Protein AF-A0A956WLB1-F1 (afdb_monomer)

Structure (mmCIF, N/CA/C/O backbone):
data_AF-A0A956WLB1-F1
#
_entry.id   AF-A0A956WLB1-F1
#
loop_
_atom_site.group_PDB
_atom_site.id
_atom_site.type_symbol
_atom_site.label_atom_id
_atom_site.label_alt_id
_atom_site.label_comp_id
_atom_site.label_asym_id
_atom_site.label_entity_id
_atom_site.label_seq_id
_atom_site.pdbx_PDB_ins_code
_atom_site.Cartn_x
_atom_site.Cartn_y
_atom_site.Cartn_z
_atom_site.occupancy
_atom_site.B_iso_or_equiv
_atom_site.auth_seq_id
_atom_site.auth_comp_id
_atom_site.auth_asym_id
_atom_site.auth_atom_id
_atom_site.pdbx_PDB_model_num
ATOM 1 N N . MET A 1 1 ? -3.285 27.717 16.519 1.00 44.09 1 MET A N 1
ATOM 2 C CA . MET A 1 1 ? -3.076 26.358 17.061 1.00 44.09 1 MET A CA 1
ATOM 3 C C . MET A 1 1 ? -3.567 25.362 16.028 1.00 44.09 1 MET A C 1
ATOM 5 O O . MET A 1 1 ? -4.751 25.393 15.743 1.00 44.09 1 MET A O 1
ATOM 9 N N . SER A 1 2 ? -2.665 24.583 15.426 1.00 41.03 2 SER A N 1
ATOM 10 C CA . SER A 1 2 ? -2.923 23.236 14.889 1.00 41.03 2 SER A CA 1
ATOM 11 C C . SER A 1 2 ? -1.604 22.683 14.358 1.00 41.03 2 SER A C 1
ATOM 13 O O . SER A 1 2 ? -1.174 22.987 13.248 1.00 41.03 2 SER A O 1
ATOM 15 N N . SER A 1 3 ? -0.926 21.936 15.227 1.00 41.47 3 SER A N 1
ATOM 16 C CA . SER A 1 3 ? 0.287 21.187 14.919 1.00 41.47 3 SER A CA 1
ATOM 17 C C . SER A 1 3 ? -0.047 20.061 13.945 1.00 41.47 3 SER A C 1
ATOM 19 O O . SER A 1 3 ? -0.820 19.163 14.273 1.00 41.47 3 SER A O 1
ATOM 21 N N . PHE A 1 4 ? 0.560 20.081 12.761 1.00 46.78 4 PHE A N 1
ATOM 22 C CA . PHE A 1 4 ? 0.579 18.924 11.876 1.00 46.78 4 PHE A CA 1
ATOM 23 C C . PHE A 1 4 ? 1.694 17.994 12.351 1.00 46.78 4 PHE A C 1
ATOM 25 O O . PHE A 1 4 ? 2.872 18.344 12.298 1.00 46.78 4 PHE A O 1
ATOM 32 N N . ALA A 1 5 ? 1.313 16.829 12.881 1.00 45.25 5 ALA A N 1
ATOM 33 C CA . ALA A 1 5 ? 2.255 15.795 13.279 1.00 45.25 5 ALA A CA 1
ATOM 34 C C . ALA A 1 5 ? 3.137 15.424 12.080 1.00 45.25 5 ALA A C 1
ATOM 36 O O . ALA A 1 5 ? 2.639 15.032 11.022 1.00 45.25 5 ALA A O 1
ATOM 37 N N . ALA A 1 6 ? 4.444 15.596 12.273 1.00 42.06 6 ALA A N 1
ATOM 38 C CA . ALA A 1 6 ? 5.492 15.328 11.310 1.00 42.06 6 A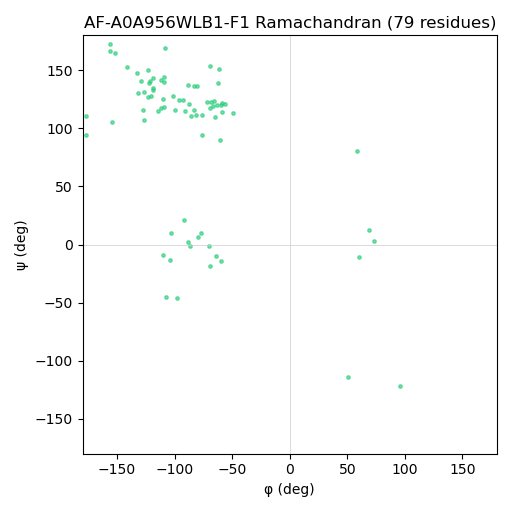LA A CA 1
ATOM 39 C C . ALA A 1 6 ? 5.317 13.933 10.698 1.00 42.06 6 ALA A C 1
ATOM 41 O O . ALA A 1 6 ? 5.450 12.908 11.371 1.00 42.06 6 ALA A O 1
ATOM 42 N N . GLY A 1 7 ? 5.006 13.908 9.401 1.00 41.25 7 GLY A N 1
ATOM 43 C CA . GLY A 1 7 ? 5.060 12.697 8.603 1.00 41.25 7 GLY A CA 1
ATOM 44 C C . GLY A 1 7 ? 6.480 12.157 8.659 1.00 41.25 7 GLY A C 1
ATOM 45 O O . GLY A 1 7 ? 7.411 12.799 8.179 1.00 41.25 7 GLY A O 1
ATOM 46 N N . MET A 1 8 ? 6.638 10.987 9.273 1.00 45.53 8 MET A N 1
ATOM 47 C CA . MET A 1 8 ? 7.856 10.194 9.220 1.00 45.53 8 MET A CA 1
ATOM 48 C C . MET A 1 8 ? 8.108 9.837 7.751 1.00 45.53 8 MET A C 1
ATOM 50 O O . MET A 1 8 ? 7.572 8.853 7.243 1.00 45.53 8 MET A O 1
ATOM 54 N N . GLN A 1 9 ? 8.850 10.685 7.045 1.00 52.59 9 GLN A N 1
ATOM 55 C CA . GLN A 1 9 ? 9.329 10.389 5.705 1.00 52.59 9 GLN A CA 1
ATOM 56 C C . GLN A 1 9 ? 10.380 9.284 5.865 1.00 52.59 9 GLN A C 1
ATOM 58 O O . GLN A 1 9 ? 11.369 9.509 6.571 1.00 52.59 9 GLN A O 1
ATOM 63 N N . PRO A 1 10 ? 10.186 8.077 5.301 1.00 50.50 10 PRO A N 1
ATOM 64 C CA . PRO A 1 10 ? 11.275 7.118 5.244 1.00 50.50 10 PRO A CA 1
ATOM 65 C C . PRO A 1 10 ? 12.411 7.776 4.458 1.00 50.50 10 PRO A C 1
ATOM 67 O O . PRO A 1 10 ? 12.204 8.227 3.333 1.00 50.50 10 PRO A O 1
ATOM 70 N N . ARG A 1 11 ? 13.592 7.894 5.076 1.00 49.12 11 ARG A N 1
ATOM 71 C CA . ARG A 1 11 ? 14.796 8.328 4.367 1.00 49.12 11 ARG A CA 1
ATOM 72 C C . ARG A 1 11 ? 15.043 7.317 3.241 1.00 49.12 11 ARG A C 1
ATOM 74 O O . ARG A 1 11 ? 15.189 6.136 3.562 1.00 49.12 11 ARG A O 1
ATOM 81 N N . PRO A 1 12 ? 15.055 7.734 1.964 1.00 51.38 12 PRO A N 1
ATOM 82 C CA . PRO A 1 12 ? 15.448 6.848 0.883 1.00 51.38 12 PRO A CA 1
ATOM 83 C C . PRO A 1 12 ? 16.919 6.503 1.103 1.00 51.38 12 PRO A C 1
ATOM 85 O O . PRO A 1 12 ? 17.792 7.365 1.026 1.00 51.38 12 PRO A O 1
ATOM 88 N N . VAL A 1 13 ? 17.175 5.253 1.474 1.00 56.78 13 VAL A N 1
ATOM 89 C CA . VAL A 1 13 ? 18.518 4.686 1.439 1.00 56.78 13 VAL A CA 1
ATOM 90 C C . VAL A 1 13 ? 18.777 4.403 -0.041 1.00 56.78 13 VAL A C 1
ATOM 92 O O . VAL A 1 13 ? 18.066 3.605 -0.643 1.00 56.78 13 VAL A O 1
ATOM 95 N N . ASP A 1 14 ? 19.702 5.173 -0.613 1.00 52.31 14 ASP A N 1
ATOM 96 C CA . ASP A 1 14 ? 20.244 5.069 -1.972 1.00 52.31 14 ASP A CA 1
ATOM 97 C C . ASP A 1 14 ? 19.245 5.163 -3.135 1.00 52.31 14 ASP A C 1
ATOM 99 O O . ASP A 1 14 ? 18.880 4.161 -3.736 1.00 52.31 14 ASP A O 1
ATOM 103 N N . GLY A 1 15 ? 18.863 6.400 -3.491 1.00 54.81 15 GLY A N 1
ATOM 104 C CA . GLY A 1 15 ? 18.618 6.869 -4.873 1.00 54.81 15 GLY A CA 1
ATOM 105 C C . GLY A 1 15 ? 17.535 6.207 -5.740 1.00 54.81 15 GLY A C 1
ATOM 106 O O . GLY A 1 15 ? 17.208 6.743 -6.796 1.00 54.81 15 GLY A O 1
ATOM 107 N N . ALA A 1 16 ? 16.962 5.081 -5.330 1.00 59.69 16 ALA A N 1
ATOM 108 C CA . AL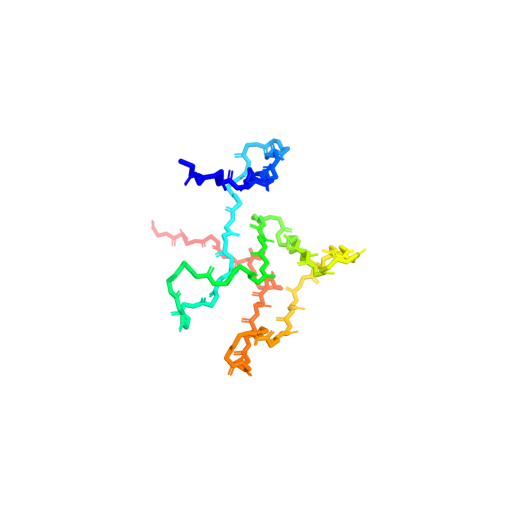A A 1 16 ? 15.964 4.354 -6.091 1.00 59.69 16 ALA A CA 1
ATOM 109 C C . ALA A 1 16 ? 14.573 4.964 -5.852 1.00 59.69 16 ALA A C 1
ATOM 111 O O . ALA A 1 16 ? 14.221 5.272 -4.706 1.00 59.69 16 ALA A O 1
ATOM 112 N N . PRO A 1 17 ? 13.756 5.139 -6.906 1.00 68.31 17 PRO A N 1
ATOM 113 C CA . PRO A 1 17 ? 12.411 5.669 -6.755 1.00 68.31 17 PRO A CA 1
ATOM 114 C C . PRO A 1 17 ? 11.570 4.714 -5.901 1.00 68.31 17 PRO A C 1
ATOM 116 O O . PRO A 1 17 ? 11.380 3.546 -6.240 1.00 68.31 17 PRO A O 1
ATOM 119 N N . VAL A 1 18 ? 11.069 5.223 -4.775 1.00 84.25 18 VAL A N 1
ATOM 120 C CA . VAL A 1 18 ? 10.122 4.511 -3.914 1.00 84.25 18 VAL A CA 1
ATOM 121 C C . VAL A 1 18 ? 8.711 4.869 -4.364 1.00 84.25 18 VAL A C 1
ATOM 123 O O . VAL A 1 18 ? 8.284 6.020 -4.247 1.00 84.25 18 VAL A O 1
ATOM 126 N N . VAL A 1 19 ? 7.975 3.881 -4.862 1.00 92.06 19 VAL A N 1
ATOM 127 C CA . VAL A 1 19 ? 6.593 4.048 -5.311 1.00 92.06 19 VAL A CA 1
ATOM 128 C C . VAL A 1 19 ? 5.641 3.835 -4.136 1.00 92.06 19 VAL A C 1
ATOM 130 O O . VAL A 1 19 ? 5.814 2.935 -3.309 1.00 92.06 19 VAL A O 1
ATOM 133 N N . ARG A 1 20 ? 4.621 4.692 -4.039 1.00 93.81 20 ARG A N 1
ATOM 134 C CA . ARG A 1 20 ? 3.589 4.626 -2.999 1.00 93.81 20 ARG A CA 1
ATOM 135 C C . ARG A 1 20 ? 2.412 3.804 -3.501 1.00 93.81 20 ARG A C 1
ATOM 137 O O . ARG A 1 20 ? 1.820 4.130 -4.527 1.00 93.81 20 ARG A O 1
ATOM 144 N N . TRP A 1 21 ? 2.048 2.771 -2.751 1.00 95.19 21 TRP A N 1
ATOM 145 C CA . TRP A 1 21 ? 0.842 1.995 -3.001 1.00 95.19 21 TRP A CA 1
ATOM 146 C C . TRP A 1 21 ? -0.270 2.455 -2.064 1.00 95.19 21 TRP A C 1
ATOM 148 O O . TRP A 1 21 ? -0.158 2.357 -0.838 1.00 95.19 21 TRP A O 1
ATOM 158 N N . GLU A 1 22 ? -1.334 3.006 -2.642 1.00 96.38 22 GLU A N 1
ATOM 159 C CA . GLU A 1 22 ? -2.332 3.779 -1.908 1.00 96.38 22 GLU A CA 1
ATOM 160 C C . GLU A 1 22 ? -3.764 3.373 -2.258 1.00 96.38 22 GLU A C 1
ATOM 162 O O . GLU A 1 22 ? -4.087 3.069 -3.405 1.00 96.38 22 GLU A O 1
ATOM 167 N N . CYS A 1 23 ? -4.653 3.473 -1.272 1.00 95.50 23 CYS A N 1
ATOM 168 C CA . CYS A 1 23 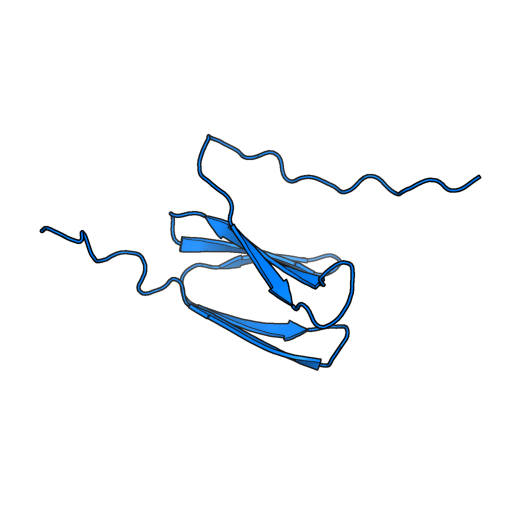? -6.093 3.476 -1.479 1.00 95.50 23 CYS A CA 1
ATOM 169 C C . CYS A 1 23 ? -6.608 4.922 -1.531 1.00 95.50 23 CYS A C 1
ATOM 171 O O . CYS A 1 23 ? -6.438 5.694 -0.584 1.00 95.50 23 CYS A O 1
ATOM 173 N N . ARG A 1 24 ? -7.294 5.284 -2.620 1.00 96.19 24 ARG A N 1
ATOM 174 C CA . ARG A 1 24 ? -7.846 6.633 -2.850 1.00 96.19 24 ARG A CA 1
ATOM 175 C C . ARG A 1 24 ? -9.289 6.803 -2.363 1.00 96.19 24 ARG A C 1
ATOM 177 O O . ARG A 1 24 ? -9.981 7.711 -2.800 1.00 96.19 24 ARG A O 1
ATOM 184 N N . CYS A 1 25 ? -9.756 5.958 -1.440 1.00 95.75 25 CYS A N 1
ATOM 185 C CA . CYS A 1 25 ? -11.125 6.034 -0.912 1.00 95.75 25 CYS A CA 1
ATOM 186 C C . CYS A 1 25 ? -11.423 7.327 -0.129 1.00 95.75 25 CYS A C 1
ATOM 188 O O . CYS A 1 25 ? -12.560 7.555 0.273 1.00 95.75 25 CYS A O 1
ATOM 190 N N . ARG A 1 26 ? -10.401 8.136 0.172 1.00 94.56 26 ARG A N 1
ATOM 191 C CA . ARG A 1 26 ? -10.516 9.403 0.894 1.00 94.56 26 ARG A CA 1
ATOM 192 C C . ARG A 1 26 ? -9.348 10.332 0.568 1.00 94.56 26 ARG A C 1
ATOM 194 O O . ARG A 1 26 ? -8.324 9.873 0.072 1.00 94.56 26 ARG A O 1
ATOM 201 N N . GLN A 1 27 ? -9.490 11.603 0.942 1.00 93.88 27 GLN A N 1
ATOM 202 C CA . GLN A 1 27 ? -8.423 12.600 0.897 1.00 93.88 27 GLN A CA 1
ATOM 203 C C . GLN A 1 27 ? -8.001 12.969 2.334 1.00 93.88 27 GLN A C 1
ATOM 205 O O . GLN A 1 27 ? -8.870 13.349 3.123 1.00 93.88 27 GLN A O 1
ATOM 210 N N . PRO A 1 28 ? -6.712 12.860 2.714 1.00 90.50 28 PRO A N 1
ATOM 211 C CA . PRO A 1 28 ? -5.594 12.296 1.946 1.00 90.50 28 PRO A CA 1
ATOM 212 C C . PRO A 1 28 ? -5.710 10.767 1.762 1.00 90.50 28 PRO A C 1
ATOM 214 O O . PRO A 1 28 ? -6.327 10.105 2.603 1.00 90.50 28 PRO A O 1
ATOM 217 N N . PRO A 1 29 ? -5.115 10.195 0.696 1.00 94.38 29 PRO A N 1
ATOM 218 C CA . PRO A 1 29 ? -5.182 8.762 0.420 1.00 94.38 29 PRO A CA 1
ATOM 219 C C . PRO A 1 29 ? -4.546 7.928 1.537 1.00 94.38 29 PRO A C 1
ATOM 221 O O . PRO A 1 29 ? -3.631 8.358 2.243 1.00 94.38 29 PRO A O 1
ATOM 224 N N . VAL A 1 30 ? -5.049 6.706 1.704 1.00 94.19 30 VAL A N 1
ATOM 225 C CA . VAL A 1 30 ? -4.547 5.763 2.705 1.00 94.19 30 VAL A CA 1
ATOM 226 C C . VAL A 1 30 ? -3.335 5.045 2.129 1.00 94.19 30 VAL A C 1
ATOM 228 O O . VAL A 1 30 ? -3.462 4.289 1.170 1.00 94.19 30 VAL A O 1
ATOM 231 N N . LEU A 1 31 ? -2.166 5.258 2.729 1.00 95.00 31 LEU A N 1
ATOM 232 C CA . LEU A 1 31 ? -0.953 4.529 2.372 1.00 95.00 31 LEU A CA 1
ATOM 233 C C . LEU A 1 31 ? -1.057 3.077 2.856 1.00 95.00 31 LEU A C 1
ATOM 235 O O . LEU A 1 31 ? -1.237 2.842 4.052 1.00 95.00 31 LEU A O 1
ATOM 239 N N . LEU A 1 32 ? -0.936 2.124 1.933 1.00 95.12 32 LEU A N 1
ATOM 240 C CA . LEU A 1 32 ? -0.971 0.689 2.225 1.00 95.12 32 LEU A CA 1
ATOM 241 C C . LEU A 1 32 ? 0.446 0.116 2.334 1.00 95.12 32 LEU A C 1
ATOM 243 O O . LEU A 1 32 ? 0.752 -0.601 3.285 1.00 95.12 32 LEU A O 1
ATOM 247 N N . ALA A 1 33 ? 1.314 0.463 1.383 1.00 95.00 33 ALA A N 1
ATOM 248 C CA . ALA A 1 33 ? 2.720 0.076 1.373 1.00 95.00 33 ALA A CA 1
ATOM 249 C C . ALA A 1 33 ? 3.553 1.058 0.544 1.00 95.00 33 ALA A C 1
ATOM 251 O O . ALA A 1 33 ? 3.026 1.909 -0.178 1.00 95.00 33 ALA A O 1
ATOM 252 N N . THR A 1 34 ? 4.864 0.892 0.599 1.00 94.56 34 THR A N 1
ATOM 253 C CA . THR A 1 34 ? 5.786 1.446 -0.393 1.00 94.56 34 THR A CA 1
ATOM 254 C C . THR A 1 34 ? 6.601 0.324 -1.002 1.00 94.56 34 THR A C 1
ATOM 256 O O . THR A 1 34 ? 6.870 -0.661 -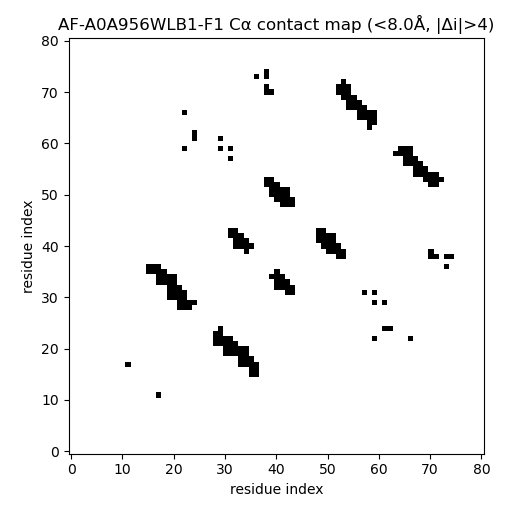0.320 1.00 94.56 34 THR A O 1
ATOM 259 N N . TYR A 1 35 ? 7.024 0.463 -2.249 1.00 93.25 35 TYR A N 1
ATOM 260 C CA . TYR A 1 35 ? 7.882 -0.529 -2.883 1.00 93.25 35 TYR A CA 1
ATOM 261 C C . TYR A 1 35 ? 8.939 0.121 -3.768 1.00 93.25 35 TYR A C 1
ATOM 263 O O . TYR A 1 35 ? 8.758 1.243 -4.240 1.00 93.25 35 TYR A O 1
ATOM 271 N N . GLY A 1 36 ? 10.064 -0.568 -3.932 1.00 86.81 36 GLY A N 1
ATOM 272 C CA . GLY A 1 36 ? 11.149 -0.157 -4.821 1.00 86.81 36 GLY A CA 1
ATOM 273 C C . GLY A 1 36 ? 11.239 -1.042 -6.061 1.00 86.81 36 GLY A C 1
ATOM 274 O O . GLY A 1 36 ? 10.650 -2.121 -6.114 1.00 86.81 36 GLY A O 1
ATOM 275 N N . ALA A 1 37 ? 12.050 -0.617 -7.032 1.00 82.88 37 ALA A N 1
ATOM 276 C CA . ALA A 1 37 ? 12.335 -1.375 -8.258 1.00 82.88 37 ALA A CA 1
ATOM 277 C C . ALA A 1 37 ? 12.981 -2.756 -8.008 1.00 82.88 37 ALA A C 1
ATOM 279 O O . ALA A 1 37 ? 13.015 -3.606 -8.8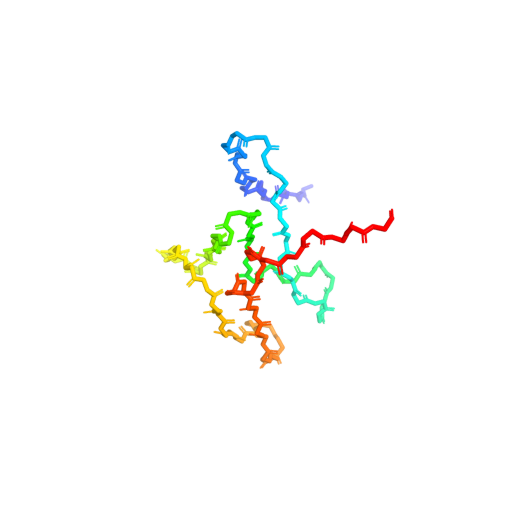85 1.00 82.88 37 ALA A O 1
ATOM 280 N N . ASN A 1 38 ? 13.479 -3.005 -6.795 1.00 82.81 38 ASN A N 1
ATOM 281 C CA . ASN A 1 38 ? 14.012 -4.299 -6.366 1.00 82.81 38 ASN A CA 1
ATOM 282 C C . ASN A 1 38 ? 12.922 -5.319 -5.969 1.00 82.81 38 ASN A C 1
ATOM 284 O O . ASN A 1 38 ? 13.248 -6.366 -5.405 1.00 82.81 38 ASN A O 1
ATOM 288 N N . GLY A 1 39 ? 11.640 -4.992 -6.169 1.00 85.81 39 GLY A N 1
ATOM 289 C CA . GLY A 1 39 ? 10.509 -5.840 -5.792 1.00 85.81 39 GLY A CA 1
ATOM 290 C C . GLY A 1 39 ? 10.309 -5.977 -4.278 1.00 85.81 39 GLY A C 1
ATOM 291 O O . GLY A 1 39 ? 9.575 -6.862 -3.832 1.00 85.81 39 GLY A O 1
ATOM 292 N N . LEU A 1 40 ? 10.974 -5.140 -3.469 1.00 90.06 40 LEU A N 1
ATOM 293 C CA . LEU A 1 40 ? 10.825 -5.139 -2.018 1.00 90.06 40 LEU A CA 1
ATOM 294 C C . LEU A 1 40 ? 9.665 -4.232 -1.611 1.00 90.06 40 LEU A C 1
ATOM 296 O O . LEU A 1 40 ? 9.681 -3.027 -1.860 1.00 90.06 40 LEU A O 1
ATOM 300 N N . ILE A 1 41 ? 8.681 -4.819 -0.938 1.00 92.94 41 ILE A N 1
ATOM 301 C CA . ILE A 1 41 ? 7.492 -4.147 -0.423 1.00 92.94 41 ILE A CA 1
ATOM 302 C C . ILE A 1 41 ? 7.677 -3.902 1.073 1.00 92.94 41 ILE A C 1
ATOM 304 O O . ILE A 1 41 ? 7.952 -4.820 1.845 1.00 92.94 41 ILE A O 1
ATOM 308 N N . HIS A 1 42 ? 7.490 -2.655 1.487 1.00 93.75 42 HIS A N 1
ATOM 309 C CA . HIS A 1 42 ? 7.595 -2.194 2.862 1.0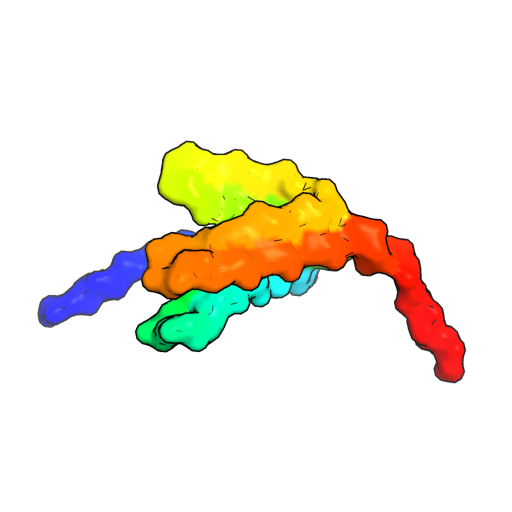0 93.75 42 HIS A CA 1
ATOM 310 C C . HIS A 1 42 ? 6.201 -1.847 3.375 1.00 93.75 42 HIS A C 1
ATOM 312 O O . HIS A 1 42 ? 5.538 -0.942 2.858 1.00 93.75 42 HIS A O 1
ATOM 318 N N . ILE A 1 43 ? 5.765 -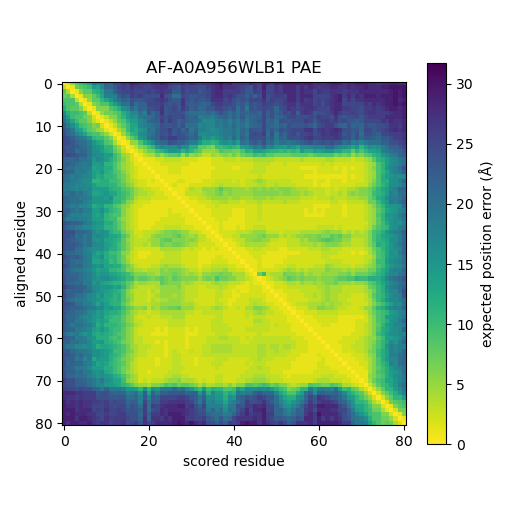2.548 4.419 1.00 93.38 43 ILE A N 1
ATOM 319 C CA . ILE A 1 43 ? 4.444 -2.363 5.021 1.00 93.38 43 ILE A CA 1
ATOM 320 C C . ILE A 1 43 ? 4.632 -1.978 6.477 1.00 93.38 43 ILE A C 1
ATOM 322 O O . ILE A 1 43 ? 5.299 -2.683 7.233 1.00 93.38 43 ILE A O 1
ATOM 326 N N . LYS A 1 44 ? 4.000 -0.874 6.878 1.00 91.44 44 LYS A N 1
ATOM 327 C CA . LYS A 1 44 ? 3.910 -0.452 8.275 1.00 91.44 44 LYS A CA 1
ATOM 328 C C . LYS A 1 44 ? 2.458 -0.515 8.723 1.00 91.44 44 LYS A C 1
ATOM 330 O O . LYS A 1 44 ? 1.648 0.293 8.271 1.00 91.44 44 LYS A O 1
ATOM 335 N N . ALA A 1 45 ? 2.143 -1.398 9.667 1.00 88.62 45 ALA A N 1
ATOM 336 C CA . ALA A 1 45 ? 0.854 -1.371 10.353 1.00 88.62 45 ALA A CA 1
ATOM 337 C C . ALA A 1 45 ? 1.066 -1.369 11.866 1.00 88.62 45 ALA A C 1
ATOM 339 O O . ALA A 1 45 ? 1.559 -2.335 12.439 1.00 88.62 45 ALA A O 1
ATOM 340 N N . ARG A 1 46 ? 0.646 -0.272 12.507 1.00 87.38 46 ARG A N 1
ATOM 341 C CA . ARG A 1 46 ? 0.761 -0.050 13.957 1.00 87.38 46 ARG A CA 1
ATOM 342 C C . ARG A 1 46 ? 2.190 -0.299 14.470 1.00 87.38 46 ARG A C 1
ATOM 344 O O . ARG A 1 46 ? 3.091 0.459 14.119 1.00 87.38 46 ARG A O 1
ATOM 351 N N . ASP A 1 47 ? 2.357 -1.321 15.300 1.00 89.75 47 ASP A N 1
ATOM 352 C CA . ASP A 1 47 ? 3.574 -1.768 15.979 1.00 89.75 47 ASP A CA 1
ATOM 353 C C . ASP A 1 47 ? 4.422 -2.726 15.132 1.00 89.75 47 ASP A C 1
ATOM 355 O O . ASP A 1 47 ? 5.488 -3.159 15.563 1.00 89.75 47 ASP A O 1
ATOM 359 N N . ARG A 1 48 ? 3.969 -3.054 13.919 1.00 90.19 48 ARG A N 1
ATOM 360 C CA . ARG A 1 48 ? 4.599 -4.051 13.062 1.00 90.19 48 ARG A CA 1
ATOM 361 C C . ARG A 1 48 ? 5.084 -3.456 11.753 1.00 90.19 48 ARG A C 1
ATOM 363 O O . ARG A 1 48 ? 4.447 -2.591 11.140 1.00 90.19 48 ARG A O 1
ATOM 370 N N . TYR A 1 49 ? 6.221 -3.984 11.329 1.00 92.50 49 TYR A N 1
ATOM 371 C CA . TYR A 1 49 ? 6.847 -3.703 10.053 1.00 92.50 49 TYR A CA 1
ATOM 372 C C . TYR 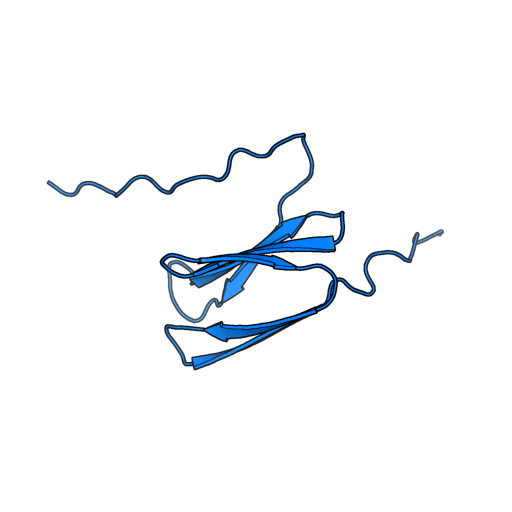A 1 49 ? 7.120 -5.016 9.340 1.00 92.50 49 TYR A C 1
ATOM 374 O O . TYR A 1 49 ? 7.689 -5.936 9.927 1.00 92.50 49 TYR A O 1
ATOM 382 N N . TRP A 1 50 ? 6.732 -5.081 8.073 1.00 91.25 50 TRP A N 1
ATOM 383 C CA . TRP A 1 50 ? 7.015 -6.220 7.213 1.00 91.25 50 TRP A CA 1
ATOM 384 C C . TRP A 1 50 ? 7.804 -5.773 5.995 1.00 91.25 50 TRP A C 1
ATOM 386 O O . TRP A 1 50 ? 7.524 -4.729 5.399 1.00 91.25 50 TRP A O 1
ATOM 396 N N . HIS A 1 51 ? 8.759 -6.617 5.623 1.00 91.44 51 HIS A N 1
ATOM 397 C CA . HIS A 1 51 ? 9.440 -6.581 4.342 1.00 91.44 51 HIS A CA 1
ATOM 398 C C . HIS A 1 51 ? 9.022 -7.829 3.572 1.00 91.44 51 HIS A C 1
ATOM 400 O O . HIS A 1 51 ? 9.253 -8.947 4.031 1.00 91.44 51 HIS A O 1
ATOM 406 N N . VAL A 1 52 ? 8.369 -7.634 2.433 1.00 91.56 52 VAL A N 1
ATOM 407 C CA . VAL A 1 52 ? 7.799 -8.713 1.621 1.00 91.56 52 VAL A CA 1
ATOM 408 C C . VAL A 1 52 ? 8.406 -8.643 0.225 1.00 91.56 52 VAL A C 1
ATOM 410 O O . VAL A 1 52 ? 8.573 -7.557 -0.321 1.00 91.56 52 VAL A O 1
ATOM 413 N N . ARG A 1 53 ? 8.737 -9.797 -0.356 1.00 90.94 53 ARG A N 1
ATOM 414 C CA . ARG A 1 53 ? 9.081 -9.930 -1.778 1.00 90.94 53 ARG A CA 1
ATOM 415 C C . ARG A 1 53 ? 7.985 -10.727 -2.478 1.00 90.94 53 ARG A C 1
ATOM 417 O O . ARG A 1 53 ? 7.483 -11.689 -1.900 1.00 90.94 53 ARG A O 1
ATOM 424 N N . GLY A 1 54 ? 7.642 -10.340 -3.703 1.00 89.19 54 GLY A N 1
ATOM 425 C CA . GLY A 1 54 ? 6.593 -10.982 -4.497 1.00 89.19 54 GLY A CA 1
ATOM 426 C C . GLY A 1 54 ? 5.251 -10.264 -4.372 1.00 89.19 54 GLY A C 1
ATOM 427 O O . GLY A 1 54 ? 5.159 -9.078 -4.685 1.00 89.19 54 GLY A O 1
ATOM 428 N N . SER A 1 55 ? 4.212 -10.968 -3.921 1.00 91.19 55 SER A N 1
ATOM 429 C CA . SER A 1 55 ? 2.847 -10.436 -3.846 1.00 91.19 55 SER A CA 1
ATOM 430 C C . SER A 1 55 ? 2.374 -10.173 -2.419 1.00 91.19 55 SER A C 1
ATOM 432 O O . SER A 1 55 ? 2.622 -10.976 -1.519 1.00 91.19 55 SER A O 1
ATOM 434 N N . VAL A 1 56 ? 1.592 -9.111 -2.229 1.00 93.56 56 VAL A N 1
ATOM 435 C CA . VAL A 1 56 ? 0.833 -8.863 -1.003 1.00 93.56 56 VAL A CA 1
ATOM 436 C C . VAL A 1 56 ? -0.631 -8.565 -1.309 1.00 93.56 56 VAL A C 1
ATOM 438 O O . VAL A 1 56 ? -0.967 -7.851 -2.253 1.00 93.56 56 VAL A O 1
ATOM 441 N N . GLN A 1 57 ? -1.505 -9.093 -0.461 1.00 95.19 57 GLN A N 1
ATOM 442 C CA . GLN A 1 57 ? -2.928 -8.790 -0.427 1.00 95.19 57 GLN A CA 1
ATOM 443 C C . GLN A 1 57 ? -3.251 -8.187 0.940 1.00 95.19 57 GLN A C 1
ATOM 445 O O . GLN A 1 57 ? -2.765 -8.660 1.968 1.00 95.19 57 GLN A O 1
ATOM 450 N N . THR A 1 58 ? -4.025 -7.109 0.957 1.00 94.50 58 THR A N 1
ATOM 451 C CA . THR A 1 58 ? -4.401 -6.411 2.189 1.00 94.50 58 THR A CA 1
ATOM 452 C C . THR A 1 58 ? -5.749 -5.720 2.038 1.00 94.50 58 THR A C 1
ATOM 454 O O . THR A 1 58 ? -6.231 -5.502 0.928 1.00 94.50 58 THR A O 1
ATOM 457 N N . PHE A 1 59 ? -6.337 -5.330 3.163 1.00 95.94 59 PHE A N 1
ATOM 458 C CA . PHE A 1 59 ? -7.573 -4.560 3.202 1.00 95.94 59 PHE A CA 1
ATOM 459 C C . PHE A 1 59 ? -7.299 -3.133 3.662 1.00 95.94 59 PHE A C 1
ATOM 461 O O . PHE A 1 59 ? -6.531 -2.892 4.597 1.00 95.94 59 PHE A O 1
ATOM 468 N N . CYS A 1 60 ? -7.964 -2.166 3.033 1.00 94.88 60 CYS A N 1
ATOM 469 C CA . CYS A 1 60 ? -7.896 -0.783 3.471 1.00 94.88 60 CYS A CA 1
ATOM 470 C C . CYS A 1 60 ? -8.552 -0.646 4.857 1.00 94.88 60 CYS A C 1
ATOM 472 O O . CYS A 1 60 ? -9.751 -0.899 4.992 1.00 94.88 60 CYS A O 1
ATOM 474 N N . PRO A 1 61 ? -7.845 -0.135 5.882 1.00 91.94 61 PRO A N 1
ATOM 475 C CA . PRO A 1 61 ? -8.396 0.012 7.231 1.00 91.94 61 PRO A CA 1
ATOM 476 C C . PRO A 1 61 ? -9.480 1.098 7.339 1.00 91.94 61 PRO A C 1
ATOM 478 O O . PRO A 1 61 ? -9.978 1.363 8.432 1.00 91.94 61 PRO A O 1
ATOM 481 N N . ARG A 1 62 ? -9.794 1.803 6.242 1.00 94.81 62 ARG A N 1
ATOM 482 C CA . ARG A 1 62 ? -10.800 2.873 6.213 1.00 94.81 62 ARG A CA 1
ATOM 483 C C . ARG A 1 62 ? -12.078 2.484 5.483 1.00 94.81 62 ARG A C 1
ATOM 485 O O . ARG A 1 62 ? -13.141 2.786 6.004 1.00 94.81 62 ARG A O 1
ATOM 492 N N . CYS A 1 63 ? -11.985 1.855 4.314 1.00 95.94 63 CYS A N 1
ATOM 493 C CA . CYS A 1 63 ? -13.161 1.455 3.533 1.00 95.94 63 CYS A CA 1
ATOM 494 C C . CYS A 1 63 ? -13.395 -0.061 3.489 1.00 95.94 63 CYS A C 1
ATOM 496 O O . CYS A 1 63 ? -14.420 -0.483 2.973 1.00 95.94 63 CYS A O 1
ATOM 498 N N . GLY A 1 64 ? -12.454 -0.879 3.973 1.00 96.38 64 GLY A N 1
ATOM 499 C CA . GLY A 1 64 ? -12.528 -2.338 3.864 1.00 96.38 64 GLY A CA 1
ATOM 500 C C . GLY A 1 64 ? -12.276 -2.883 2.455 1.00 96.38 64 GLY A C 1
ATOM 501 O O . GLY A 1 64 ? -12.351 -4.089 2.264 1.00 96.38 64 GLY A O 1
ATOM 502 N N . GLY A 1 65 ? -11.962 -2.025 1.477 1.00 97.06 65 GLY A N 1
ATOM 503 C CA . GLY A 1 65 ? -11.645 -2.443 0.113 1.00 97.06 65 GLY A CA 1
ATOM 504 C C . GLY A 1 65 ? -10.405 -3.330 0.065 1.00 97.06 65 GLY A C 1
ATOM 505 O O . GLY A 1 65 ? -9.421 -3.068 0.762 1.00 97.06 65 GLY A O 1
ATOM 506 N N . GLU A 1 66 ? -10.467 -4.374 -0.751 1.00 97.38 66 GLU A N 1
ATOM 507 C CA . GLU A 1 66 ? -9.359 -5.291 -0.978 1.00 97.38 66 GLU A CA 1
ATOM 508 C C . GLU A 1 66 ? -8.366 -4.697 -1.979 1.00 97.38 66 GLU A C 1
ATOM 510 O O . GLU A 1 66 ? -8.744 -4.132 -3.006 1.00 97.38 66 GLU A O 1
ATOM 515 N N . HIS A 1 67 ? -7.080 -4.828 -1.675 1.00 95.25 67 HIS A N 1
ATOM 516 C CA . HIS A 1 67 ? -5.995 -4.364 -2.518 1.00 95.25 67 HIS A CA 1
ATOM 517 C C . HIS A 1 67 ? -4.952 -5.469 -2.669 1.00 95.25 67 HIS A C 1
ATOM 519 O O . HIS A 1 67 ? -4.478 -6.029 -1.678 1.00 95.25 67 HIS A O 1
ATOM 525 N N . ARG A 1 68 ? -4.553 -5.740 -3.914 1.00 95.31 68 ARG A N 1
ATOM 526 C CA . ARG A 1 68 ? -3.467 -6.663 -4.256 1.00 95.31 68 ARG A CA 1
ATOM 527 C C . ARG A 1 68 ? -2.351 -5.925 -4.993 1.00 95.31 68 ARG A C 1
ATOM 529 O O . ARG A 1 68 ? -2.624 -5.157 -5.911 1.00 95.31 68 ARG A O 1
ATOM 536 N N . LEU A 1 69 ? -1.115 -6.162 -4.572 1.00 93.06 69 LEU A N 1
ATOM 537 C CA . LEU A 1 69 ? 0.106 -5.709 -5.231 1.00 93.06 69 LEU A CA 1
ATOM 538 C C . LEU A 1 69 ? 0.948 -6.943 -5.532 1.00 93.06 69 LEU A C 1
ATOM 540 O O . LEU A 1 69 ? 1.200 -7.740 -4.632 1.00 93.06 69 LEU A O 1
ATOM 544 N N . ASP A 1 70 ? 1.360 -7.112 -6.781 1.00 91.19 70 ASP A N 1
ATOM 545 C CA . ASP A 1 70 ? 2.165 -8.248 -7.217 1.00 91.19 70 ASP A CA 1
ATOM 546 C C . ASP A 1 70 ? 3.412 -7.733 -7.929 1.00 91.19 70 ASP A C 1
ATOM 548 O O . ASP A 1 70 ? 3.320 -7.211 -9.034 1.00 91.19 70 ASP A O 1
ATOM 552 N N . LEU A 1 71 ? 4.566 -7.842 -7.269 1.00 88.88 71 LEU A N 1
ATOM 553 C CA . LEU A 1 71 ? 5.866 -7.460 -7.827 1.00 88.88 71 LEU A CA 1
ATOM 554 C C . LEU A 1 71 ? 6.682 -8.683 -8.259 1.00 88.88 71 LEU A C 1
ATOM 556 O O . LEU A 1 71 ? 7.864 -8.565 -8.569 1.00 88.88 71 LEU A O 1
ATOM 560 N N . SER A 1 72 ? 6.067 -9.870 -8.280 1.00 78.31 72 SER A N 1
ATOM 561 C CA . SER A 1 72 ? 6.739 -11.124 -8.647 1.00 78.31 72 SER A CA 1
ATOM 562 C C . SER A 1 72 ? 7.109 -11.176 -10.136 1.00 78.31 72 SER A C 1
ATOM 564 O O . SER A 1 72 ? 7.945 -11.982 -10.526 1.00 78.31 72 SER A O 1
ATOM 566 N N . GLN A 1 73 ? 6.483 -10.328 -10.960 1.00 64.62 73 GLN A N 1
ATOM 567 C CA . GLN A 1 73 ? 6.653 -10.280 -12.418 1.00 64.62 73 GLN A CA 1
ATOM 568 C C . GLN A 1 73 ? 7.521 -9.102 -12.890 1.00 64.62 73 GLN A C 1
ATOM 570 O O . GLN A 1 73 ? 7.999 -9.103 -14.019 1.00 64.62 73 GLN A O 1
ATOM 575 N N . GLU A 1 74 ? 7.807 -8.121 -12.030 1.00 57.44 74 GLU A N 1
ATOM 576 C CA . GLU A 1 74 ? 8.517 -6.893 -12.429 1.00 57.44 74 GLU A CA 1
ATOM 577 C C . GLU A 1 74 ? 10.041 -7.095 -12.597 1.00 57.44 74 GLU A C 1
ATOM 579 O O . GLU A 1 74 ? 10.795 -6.147 -12.785 1.00 57.44 74 GLU A O 1
ATOM 584 N N . SER A 1 75 ? 10.507 -8.352 -12.563 1.00 53.41 75 SER A N 1
ATOM 585 C CA . SER A 1 75 ? 11.883 -8.744 -12.902 1.00 53.41 75 SER A CA 1
ATOM 586 C C . SER A 1 75 ? 12.090 -9.048 -14.395 1.00 53.41 75 SER A C 1
ATOM 588 O O . SER A 1 75 ? 13.191 -9.446 -14.772 1.00 53.41 75 SER A O 1
ATOM 590 N N . THR A 1 76 ? 11.089 -8.905 -15.275 1.00 49.94 76 THR A N 1
ATOM 591 C CA . THR A 1 76 ? 11.279 -9.155 -16.719 1.00 49.94 76 THR A CA 1
ATOM 592 C C . THR A 1 76 ? 10.289 -8.386 -17.598 1.00 49.94 76 THR A C 1
ATOM 594 O O . THR A 1 76 ? 9.140 -8.791 -17.727 1.00 49.94 76 THR A O 1
ATOM 597 N N . ALA A 1 77 ? 10.773 -7.326 -18.254 1.00 42.78 77 ALA A N 1
ATOM 598 C CA . ALA A 1 77 ? 10.741 -7.172 -19.718 1.00 42.78 77 ALA A CA 1
ATOM 599 C C . ALA A 1 77 ? 11.457 -5.861 -20.122 1.00 42.78 77 ALA A C 1
ATOM 601 O O . ALA A 1 77 ? 10.938 -4.782 -19.835 1.00 42.78 77 ALA A O 1
ATOM 60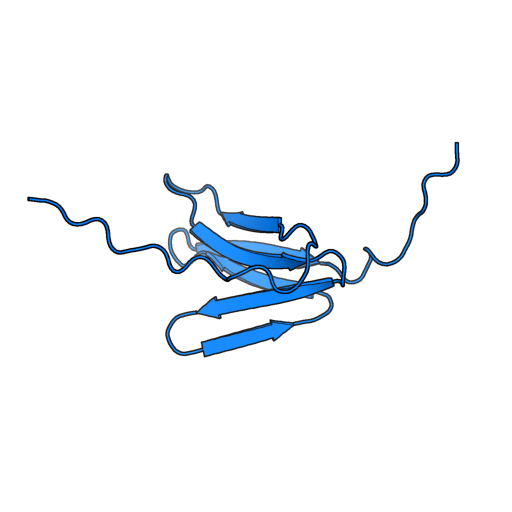2 N N . PRO A 1 78 ? 12.639 -5.904 -20.768 1.00 46.31 78 PRO A N 1
ATOM 603 C CA . PRO A 1 78 ? 13.092 -4.778 -21.574 1.00 46.31 78 PRO A CA 1
ATOM 604 C C . PRO A 1 78 ? 12.178 -4.671 -22.805 1.00 46.31 78 PRO A C 1
ATOM 606 O O . PRO A 1 78 ? 12.029 -5.636 -23.553 1.00 46.31 78 PRO A O 1
ATOM 609 N N . ASP A 1 79 ? 11.543 -3.514 -22.990 1.00 52.66 79 ASP A N 1
ATOM 610 C CA . ASP A 1 79 ? 10.890 -3.144 -24.248 1.00 52.66 79 ASP A CA 1
ATOM 611 C C . ASP A 1 79 ? 12.003 -2.752 -25.232 1.00 52.66 79 ASP A C 1
ATOM 613 O O . ASP A 1 79 ? 12.542 -1.647 -25.184 1.00 52.66 79 ASP A O 1
ATOM 617 N N . GLU A 1 80 ? 12.441 -3.715 -26.042 1.00 53.50 80 GLU A N 1
ATOM 618 C CA . GLU A 1 80 ? 13.311 -3.478 -27.192 1.00 53.50 80 GLU A CA 1
ATOM 619 C C . GLU A 1 80 ? 12.415 -3.125 -28.385 1.00 53.50 80 GLU A C 1
ATOM 621 O O . GLU A 1 80 ? 11.667 -3.972 -28.884 1.00 53.50 80 GLU A O 1
ATOM 626 N N . ARG A 1 81 ? 12.470 -1.865 -28.828 1.00 46.34 81 ARG A N 1
ATOM 627 C CA . ARG A 1 81 ? 11.945 -1.447 -30.127 1.00 46.34 81 ARG A CA 1
ATOM 628 C C . ARG A 1 81 ? 12.846 -0.425 -30.799 1.00 46.34 81 ARG A C 1
ATOM 630 O O . ARG A 1 81 ? 13.279 0.524 -30.110 1.00 46.34 81 ARG A O 1
#

Solvent-accessible surface area (backbone atoms only — not comparable to full-atom values): 5480 Å² total; per-residue (Å²): 141,83,86,76,78,79,76,83,69,79,78,77,80,73,92,63,70,70,47,78,41,66,45,76,92,47,89,79,56,46,78,60,36,36,32,38,88,84,32,44,35,43,34,75,56,95,98,43,76,47,81,46,72,36,67,51,76,51,61,41,96,84,78,65,50,78,46,76,49,73,37,69,60,74,85,68,80,86,86,84,129

Sequence (81 aa):
MSSFAAGMQPRPVDGAPVVRWECRCRQPPVLLATYGANGLIHIKARDRYWHVRGSVQTFCPRCGGEHRLDLSQESTAPDER

Nearest PDB structures (foldseek):
  2myw-assembly1_A  TM=3.377E-01  e=8.600E-01  Pyricularia oryzae
  2n37-assembly1_A  TM=4.113E-01  e=2.220E+00  Pyricularia oryzae
  4igl-assembly1_B  TM=3.004E-01  e=7.262E+00  Yersinia entomophaga

Secondary structure (DSSP, 8-state):
--------PPP-SSS---EEEEE-SSSS-EEEEEE-TTSEEEEEETTEEEEEESEEEEE-TTT--EEEEE-SSTT------

Foldseek 3Di:
DDDDPDDPDPDPPDDFDKAFDFAVPDPVTHTAWIDTLVQWIWGDDDPDIDTDHAKDWDARPPPRDIDIDGCVPSVDDDPDD

Mean predicted aligned error: 10.93 Å

Radius of gyration: 14.93 Å; Cα contacts (8 Å, |Δi|>4): 109; chains: 1; bounding box: 33×38×47 Å

pLDDT: mean 78.8, std 20.2, range [41.03, 97.38]